Protein AF-A0A352S5U6-F1 (afdb_monomer_lite)

Foldseek 3Di:
DDDDPPDDPVVLVVVLVVVVVLCVVPVSVVVVVVVPDDDRDRPVVVVVVCVVVVVVVVVVCVVVVPDDD

pLDDT: mean 92.11, std 5.67, range [72.75, 97.88]

Secondary structure (DSSP, 8-state):
----TT--HHHHHHHHHHHHHHTT-HHHHHHHHTSS------HHHHHHHHHHHHHHHHHHHHHHT----

Sequence (69 aa):
MLAPAGTPPQIVQKLYEITKGLANDARAKSVLSQQGEVVMIDPANFAKRIEKEDANWAVVIQREGITLD

Structure (mmCIF, N/CA/C/O backbone):
data_AF-A0A352S5U6-F1
#
_entry.id   AF-A0A352S5U6-F1
#
loop_
_atom_site.group_PDB
_atom_site.id
_atom_site.type_symbol
_atom_site.label_atom_id
_atom_site.label_alt_id
_atom_site.label_comp_id
_atom_site.label_asym_id
_atom_site.label_entity_id
_atom_site.label_seq_id
_atom_site.pdbx_PDB_ins_code
_atom_site.Cartn_x
_atom_site.Cartn_y
_atom_site.Cartn_z
_atom_site.occupancy
_atom_site.B_iso_or_equiv
_atom_site.auth_seq_id
_atom_site.auth_comp_id
_atom_site.auth_asym_id
_atom_site.auth_atom_id
_atom_site.pdbx_PDB_model_num
ATOM 1 N N . MET A 1 1 ? -1.074 2.257 -4.492 1.00 86.69 1 MET A N 1
ATOM 2 C CA . MET A 1 1 ? -1.767 1.867 -5.744 1.00 86.69 1 MET A CA 1
ATOM 3 C C . MET A 1 1 ? -2.499 0.562 -5.484 1.00 86.69 1 MET A C 1
ATOM 5 O O . MET A 1 1 ? -1.960 -0.257 -4.751 1.00 86.69 1 MET A O 1
ATOM 9 N N . LEU A 1 2 ? -3.691 0.375 -6.048 1.00 93.88 2 LEU A N 1
ATOM 10 C CA . LEU A 1 2 ? -4.454 -0.872 -5.949 1.00 93.88 2 LEU A CA 1
ATOM 11 C C . LEU A 1 2 ? -4.566 -1.519 -7.334 1.00 93.88 2 LEU A C 1
ATOM 13 O O . LEU A 1 2 ? -4.515 -0.824 -8.348 1.00 93.88 2 LEU A O 1
ATOM 17 N N . ALA A 1 3 ? -4.706 -2.841 -7.365 1.00 94.94 3 ALA A N 1
ATOM 18 C CA . ALA A 1 3 ? -4.963 -3.631 -8.565 1.00 94.94 3 ALA A CA 1
ATOM 19 C C . ALA A 1 3 ? -6.053 -4.673 -8.253 1.00 94.94 3 ALA A C 1
ATOM 21 O O . ALA A 1 3 ? -6.241 -4.997 -7.077 1.00 94.94 3 ALA A O 1
ATOM 22 N N . PRO A 1 4 ? -6.770 -5.209 -9.259 1.00 97.31 4 PRO A N 1
ATOM 23 C CA . PRO A 1 4 ? -7.774 -6.243 -9.031 1.00 97.31 4 PRO A CA 1
ATOM 24 C C . PRO A 1 4 ? -7.208 -7.460 -8.294 1.00 97.31 4 PRO A C 1
ATOM 26 O O . PRO A 1 4 ? -6.058 -7.863 -8.518 1.00 97.31 4 PRO A O 1
ATOM 29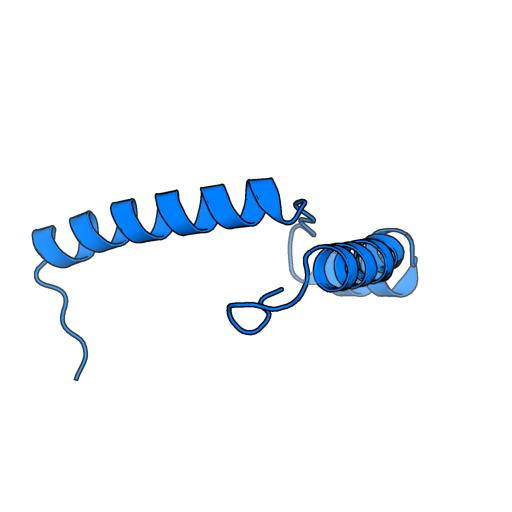 N N . ALA A 1 5 ? -8.034 -8.074 -7.448 1.00 94.81 5 ALA A N 1
ATOM 30 C CA . ALA A 1 5 ? -7.688 -9.327 -6.789 1.00 94.81 5 ALA A CA 1
ATOM 31 C C . ALA A 1 5 ? -7.323 -10.398 -7.832 1.00 94.81 5 ALA A C 1
ATOM 33 O O . ALA A 1 5 ? -7.960 -10.507 -8.879 1.00 94.81 5 ALA A O 1
ATOM 34 N N . GLY A 1 6 ? -6.267 -11.168 -7.561 1.00 94.38 6 GLY A N 1
ATOM 35 C CA . GLY A 1 6 ? -5.752 -12.179 -8.489 1.00 94.38 6 GLY A CA 1
ATOM 36 C C . GLY A 1 6 ? -4.781 -11.654 -9.552 1.00 94.38 6 GLY A C 1
ATOM 37 O O . GLY A 1 6 ? -4.267 -12.451 -10.336 1.00 94.38 6 GLY A O 1
ATOM 38 N N . THR A 1 7 ? -4.468 -10.352 -9.575 1.00 97.00 7 THR A N 1
ATOM 39 C CA . THR A 1 7 ? -3.388 -9.833 -10.430 1.00 97.00 7 THR A CA 1
ATOM 40 C C . THR A 1 7 ? -2.070 -10.557 -10.105 1.00 97.00 7 THR A C 1
ATOM 42 O O . THR A 1 7 ? -1.667 -10.573 -8.939 1.00 97.00 7 THR A O 1
ATOM 45 N N . PRO A 1 8 ? -1.364 -11.131 -11.101 1.00 97.56 8 PRO A N 1
ATOM 46 C CA . PRO A 1 8 ? -0.115 -11.847 -10.864 1.00 97.56 8 PRO A CA 1
ATOM 47 C C . PRO A 1 8 ? 0.928 -11.005 -10.104 1.00 97.56 8 PRO A C 1
ATOM 49 O O . PRO A 1 8 ? 1.167 -9.854 -10.492 1.00 97.56 8 PRO A O 1
ATOM 52 N N . PRO A 1 9 ? 1.626 -11.566 -9.092 1.00 94.69 9 PRO A N 1
ATOM 53 C CA . PRO A 1 9 ? 2.566 -10.812 -8.253 1.00 94.69 9 PRO A CA 1
ATOM 54 C C . PRO A 1 9 ? 3.654 -10.073 -9.040 1.00 94.69 9 PRO A C 1
ATOM 56 O O . PRO A 1 9 ? 4.002 -8.940 -8.722 1.00 94.69 9 PRO A O 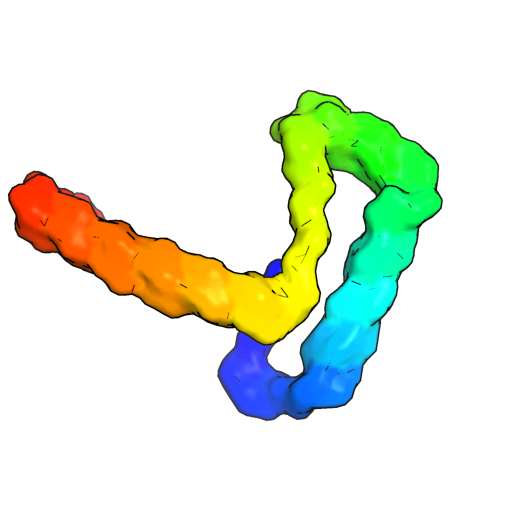1
ATOM 59 N N . GLN A 1 10 ? 4.147 -10.673 -10.124 1.00 96.44 10 GLN A N 1
ATOM 60 C CA . GLN A 1 10 ? 5.151 -10.068 -11.004 1.00 96.44 10 GLN A CA 1
ATOM 61 C C . GLN A 1 10 ? 4.673 -8.784 -11.703 1.00 96.44 10 GLN A C 1
ATOM 63 O O . GLN A 1 10 ? 5.469 -7.874 -11.931 1.00 96.44 10 GLN A O 1
ATOM 68 N N . ILE A 1 11 ? 3.378 -8.680 -12.023 1.00 97.12 11 ILE A N 1
ATOM 69 C CA . ILE A 1 11 ? 2.796 -7.469 -12.615 1.00 97.12 11 ILE A CA 1
ATOM 70 C C . ILE A 1 11 ? 2.709 -6.381 -11.548 1.00 97.12 11 ILE A C 1
ATOM 72 O O . ILE A 1 11 ? 3.123 -5.251 -11.800 1.00 97.12 11 ILE A O 1
ATOM 76 N N . VAL A 1 12 ? 2.246 -6.731 -10.344 1.00 95.94 12 VAL A N 1
ATOM 77 C CA . VAL A 1 12 ? 2.194 -5.805 -9.203 1.00 95.94 12 VAL A CA 1
ATOM 78 C C . VAL A 1 12 ? 3.587 -5.261 -8.890 1.00 95.94 12 VAL A C 1
ATOM 80 O O . VAL A 1 12 ? 3.758 -4.047 -8.776 1.00 95.94 12 VAL A O 1
ATOM 83 N N . GLN A 1 13 ? 4.597 -6.134 -8.841 1.00 94.56 13 GLN A N 1
ATOM 84 C CA . GLN A 1 13 ? 5.977 -5.723 -8.607 1.00 94.56 13 GLN A CA 1
ATOM 85 C C . GLN A 1 13 ? 6.481 -4.785 -9.706 1.00 94.56 13 GLN A C 1
ATOM 87 O O . GLN A 1 13 ? 7.056 -3.744 -9.407 1.00 94.56 13 GLN A O 1
ATOM 92 N N . LYS A 1 14 ? 6.233 -5.107 -10.981 1.00 94.75 14 LYS 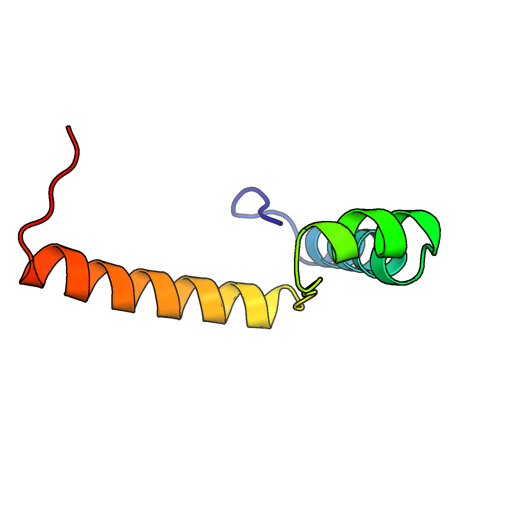A N 1
ATOM 93 C CA . LYS A 1 14 ? 6.664 -4.260 -12.100 1.00 94.75 14 LYS A CA 1
ATOM 94 C C . LYS A 1 14 ? 6.030 -2.868 -12.049 1.00 94.75 14 LYS A C 1
ATOM 96 O O . LYS A 1 14 ? 6.722 -1.882 -12.286 1.00 94.75 14 LYS A O 1
ATOM 101 N N . LEU A 1 15 ? 4.741 -2.777 -11.723 1.00 93.81 15 LEU A N 1
ATOM 102 C CA . LEU A 1 15 ? 4.067 -1.489 -11.546 1.00 93.81 15 LEU A CA 1
ATOM 103 C C . LEU A 1 15 ? 4.668 -0.708 -10.373 1.00 93.81 15 LEU A C 1
ATOM 105 O O . LEU A 1 15 ? 4.934 0.486 -10.512 1.00 93.81 15 LEU A O 1
ATOM 109 N N . TYR A 1 16 ? 4.951 -1.378 -9.252 1.00 93.69 16 TYR A N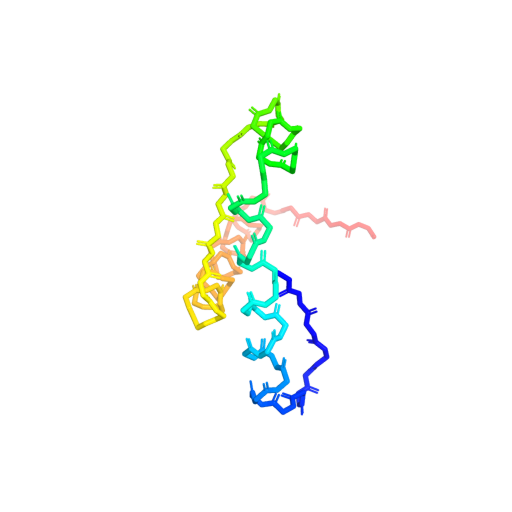 1
ATOM 110 C CA . TYR A 1 16 ? 5.630 -0.750 -8.123 1.00 93.69 16 TYR A CA 1
ATOM 111 C C . TYR A 1 16 ? 6.995 -0.178 -8.523 1.00 93.69 16 TYR A C 1
ATOM 113 O O . TYR A 1 16 ? 7.230 1.001 -8.284 1.00 93.69 16 TYR A O 1
ATOM 121 N N . GLU A 1 17 ? 7.853 -0.941 -9.205 1.00 92.25 17 GLU A N 1
ATOM 122 C CA . GLU A 1 17 ? 9.176 -0.451 -9.625 1.00 92.25 17 GLU A CA 1
ATOM 123 C C . GLU A 1 17 ? 9.086 0.767 -10.559 1.00 92.25 17 GLU A C 1
ATOM 125 O O . GLU A 1 17 ? 9.820 1.741 -10.384 1.00 92.25 17 GLU A O 1
ATOM 130 N N . ILE A 1 18 ? 8.140 0.764 -11.507 1.00 90.62 18 ILE A N 1
ATOM 131 C CA . ILE A 1 18 ? 7.907 1.909 -12.403 1.00 90.62 18 ILE A CA 1
ATOM 132 C C . ILE A 1 18 ? 7.481 3.141 -11.595 1.00 90.62 18 ILE A C 1
ATOM 134 O O . ILE A 1 18 ? 8.036 4.225 -11.775 1.00 90.62 18 ILE A O 1
ATOM 138 N N . THR A 1 19 ? 6.524 2.985 -10.675 1.00 88.12 19 THR A N 1
ATOM 139 C CA . THR A 1 19 ? 6.038 4.106 -9.852 1.00 88.12 19 THR A CA 1
ATOM 140 C C . THR A 1 19 ? 7.082 4.601 -8.854 1.00 88.12 19 THR A C 1
ATOM 142 O O . THR A 1 19 ? 7.186 5.802 -8.630 1.00 88.12 19 THR A O 1
ATOM 145 N N . LYS A 1 20 ? 7.914 3.712 -8.303 1.00 86.62 20 LYS A N 1
ATOM 146 C CA . LYS A 1 20 ? 9.044 4.069 -7.437 1.00 86.62 20 LYS A CA 1
ATOM 147 C C . LYS A 1 20 ? 10.045 4.958 -8.169 1.00 86.62 20 LYS A C 1
ATOM 149 O O . LYS A 1 20 ? 10.580 5.887 -7.569 1.00 86.62 20 LYS A O 1
ATOM 154 N N . GLY A 1 21 ? 10.246 4.729 -9.467 1.00 80.88 21 GLY A N 1
ATOM 155 C CA . GLY A 1 21 ? 11.070 5.586 -10.319 1.00 80.88 21 GLY A CA 1
ATOM 156 C C . GLY A 1 21 ? 10.627 7.054 -10.336 1.00 80.88 21 GLY A C 1
ATOM 157 O O . GLY A 1 21 ? 11.481 7.934 -10.419 1.00 80.88 21 GLY A O 1
ATOM 158 N N . LEU A 1 22 ? 9.329 7.343 -10.158 1.00 78.75 22 LEU A N 1
ATOM 159 C CA . LEU A 1 22 ? 8.811 8.718 -10.107 1.00 78.75 22 LEU A CA 1
ATOM 160 C C . LEU A 1 22 ? 9.293 9.495 -8.878 1.00 78.75 22 LEU A C 1
ATOM 162 O O . LEU A 1 22 ? 9.411 10.714 -8.948 1.00 78.75 22 LEU A O 1
ATOM 166 N N . ALA A 1 23 ? 9.631 8.822 -7.774 1.00 72.75 23 ALA A N 1
ATOM 167 C CA . ALA A 1 23 ? 10.215 9.491 -6.610 1.00 72.75 23 ALA A CA 1
ATOM 168 C C . ALA A 1 23 ? 11.597 10.106 -6.918 1.00 72.75 23 ALA A C 1
ATOM 170 O O . ALA A 1 23 ? 12.031 11.035 -6.233 1.00 72.75 23 ALA A O 1
ATOM 171 N N . ASN A 1 24 ? 12.270 9.605 -7.960 1.00 78.62 24 ASN A N 1
ATOM 172 C CA . ASN A 1 24 ? 13.559 10.105 -8.434 1.00 78.62 24 ASN A CA 1
ATOM 173 C C . ASN A 1 24 ? 13.421 11.123 -9.581 1.00 78.62 24 ASN A C 1
ATOM 175 O O . ASN A 1 24 ? 14.417 11.730 -9.972 1.00 78.62 24 ASN A O 1
ATOM 179 N N . ASP A 1 25 ? 12.215 11.338 -10.115 1.00 87.50 25 ASP A N 1
ATOM 180 C CA . ASP A 1 25 ? 11.955 12.386 -11.100 1.00 87.50 25 ASP A CA 1
ATOM 181 C C . ASP A 1 25 ? 11.869 13.745 -10.388 1.00 87.50 25 ASP A C 1
ATOM 183 O O . ASP A 1 25 ? 11.009 13.982 -9.535 1.00 87.50 25 ASP A O 1
ATOM 187 N N . ALA A 1 26 ? 12.781 14.657 -10.733 1.00 85.25 26 ALA A N 1
ATOM 188 C CA . ALA A 1 26 ? 12.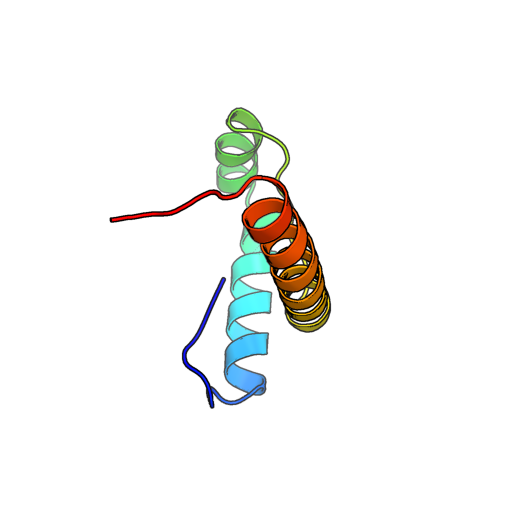905 15.953 -10.070 1.00 85.25 26 ALA A CA 1
ATOM 189 C C . ALA A 1 26 ? 11.641 16.822 -10.197 1.00 85.25 26 ALA A C 1
ATOM 191 O O . ALA A 1 26 ? 11.299 17.556 -9.266 1.00 85.25 26 ALA A O 1
ATOM 192 N N . ARG A 1 27 ? 10.923 16.725 -11.323 1.00 89.00 27 ARG A N 1
ATOM 193 C CA . ARG A 1 27 ? 9.681 17.470 -11.541 1.00 89.00 27 ARG A CA 1
ATOM 194 C C . ARG A 1 27 ? 8.558 16.867 -10.708 1.00 89.00 27 ARG A C 1
ATOM 196 O O . ARG A 1 27 ? 7.876 17.606 -10.003 1.00 89.00 27 ARG A O 1
ATOM 203 N N . ALA A 1 28 ? 8.390 15.545 -10.753 1.00 86.00 28 ALA A N 1
ATOM 204 C CA . ALA A 1 28 ? 7.368 14.855 -9.970 1.00 86.00 28 ALA A CA 1
ATOM 205 C C . ALA A 1 28 ? 7.563 15.104 -8.469 1.00 86.00 28 ALA A C 1
ATOM 207 O O . ALA A 1 28 ? 6.615 15.473 -7.777 1.00 86.00 28 ALA A O 1
ATOM 208 N N . LYS A 1 29 ? 8.806 15.009 -7.982 1.00 84.38 29 LYS A N 1
ATOM 209 C CA . LYS A 1 29 ? 9.142 15.295 -6.586 1.00 84.38 29 LYS A CA 1
ATOM 210 C C . LYS A 1 29 ? 8.782 16.726 -6.191 1.00 84.38 29 LYS A C 1
ATOM 212 O O . LYS A 1 29 ? 8.149 16.906 -5.158 1.00 84.38 29 LYS A O 1
ATOM 217 N N . SER A 1 30 ? 9.136 17.718 -7.013 1.00 88.62 30 SER A N 1
ATOM 218 C CA . SER A 1 30 ? 8.846 19.133 -6.737 1.00 88.62 30 SER A CA 1
ATOM 219 C C . SER A 1 30 ? 7.345 19.432 -6.662 1.00 88.62 30 SER A C 1
ATOM 221 O O . SER A 1 30 ? 6.917 20.183 -5.789 1.00 88.62 30 SER A O 1
ATOM 223 N N . VAL A 1 31 ? 6.541 18.837 -7.548 1.00 90.19 31 VAL A N 1
ATOM 224 C CA . VAL A 1 31 ? 5.083 19.043 -7.572 1.00 90.19 31 VAL A CA 1
ATOM 225 C C . VAL A 1 31 ? 4.395 18.327 -6.409 1.00 90.19 31 VAL A C 1
ATOM 227 O O . VAL A 1 31 ? 3.498 18.886 -5.780 1.00 90.19 31 VAL A O 1
ATOM 230 N N . LEU A 1 32 ? 4.804 17.095 -6.104 1.00 89.06 32 LEU A N 1
ATOM 231 C CA . LEU A 1 32 ? 4.189 16.308 -5.036 1.00 89.06 32 LEU A CA 1
ATOM 232 C C . LEU A 1 32 ? 4.573 16.834 -3.648 1.00 89.06 32 LEU A C 1
ATOM 234 O O . LEU A 1 32 ? 3.717 16.890 -2.770 1.00 89.06 32 LEU A O 1
ATOM 238 N N . SER A 1 33 ? 5.811 17.308 -3.458 1.00 88.94 33 SER A N 1
ATOM 239 C CA . SER A 1 33 ? 6.253 17.856 -2.168 1.00 88.94 33 SER A CA 1
ATOM 240 C C . SER A 1 33 ? 5.535 19.147 -1.769 1.00 88.94 33 SER A C 1
ATOM 242 O O . SER A 1 33 ? 5.532 19.507 -0.598 1.00 88.94 33 SER A O 1
ATOM 244 N N . GLN A 1 34 ? 4.928 19.860 -2.724 1.00 93.19 34 GLN A N 1
ATOM 245 C CA . GLN A 1 34 ? 4.096 21.032 -2.424 1.00 93.19 34 GLN A CA 1
ATOM 246 C C . GLN A 1 34 ? 2.765 20.653 -1.756 1.00 93.19 34 GLN A C 1
ATOM 248 O O . GLN A 1 34 ? 2.137 21.503 -1.135 1.00 93.19 34 GLN A O 1
ATOM 253 N N . GLN A 1 35 ? 2.336 19.393 -1.876 1.00 90.00 35 GLN A N 1
ATOM 254 C CA . GLN A 1 35 ? 1.052 18.898 -1.367 1.00 90.00 35 GLN A CA 1
ATOM 255 C C . GLN A 1 35 ? 1.197 18.110 -0.055 1.00 90.00 35 GLN A C 1
ATOM 257 O O . GLN A 1 35 ? 0.195 17.705 0.529 1.00 90.00 35 GLN A O 1
ATOM 262 N N . GLY A 1 36 ? 2.429 17.892 0.412 1.00 88.94 36 GLY A N 1
ATOM 263 C CA . GLY A 1 36 ? 2.729 17.148 1.630 1.00 88.94 36 GLY A CA 1
ATOM 264 C C . GLY A 1 36 ? 3.918 16.205 1.471 1.00 88.94 36 GLY A C 1
ATOM 265 O O . GLY A 1 36 ? 4.713 16.308 0.534 1.00 88.94 36 GLY A O 1
ATOM 266 N N . GLU A 1 37 ? 4.048 15.278 2.417 1.00 86.50 37 GLU A N 1
ATOM 267 C CA . GLU A 1 37 ? 5.101 14.269 2.387 1.00 86.50 37 GLU A CA 1
ATOM 268 C C . GLU A 1 37 ? 4.815 13.208 1.318 1.00 86.50 37 GLU A C 1
ATOM 270 O O . GLU A 1 37 ? 3.752 12.585 1.288 1.00 86.50 37 GLU A O 1
ATOM 275 N N . VAL A 1 38 ? 5.796 12.975 0.445 1.00 83.69 38 VAL A N 1
ATOM 276 C CA . VAL A 1 38 ? 5.716 11.927 -0.574 1.00 83.69 38 VAL A CA 1
ATOM 277 C C . VAL A 1 38 ? 6.154 10.608 0.041 1.00 83.69 38 VAL A C 1
ATOM 279 O O . VAL A 1 38 ? 7.334 10.406 0.320 1.00 83.69 38 VAL A O 1
ATOM 282 N N . VAL A 1 39 ? 5.204 9.693 0.207 1.00 86.25 39 VAL A N 1
ATOM 283 C CA . VAL A 1 39 ? 5.443 8.385 0.817 1.00 86.25 39 VAL A CA 1
ATOM 284 C C . VAL A 1 39 ? 5.325 7.287 -0.236 1.00 86.25 39 VAL A C 1
ATOM 286 O O . VAL A 1 39 ? 4.297 7.151 -0.896 1.00 86.25 39 VAL A O 1
ATOM 289 N N . MET A 1 40 ? 6.370 6.467 -0.356 1.00 87.31 40 MET A N 1
ATOM 290 C CA . MET A 1 40 ? 6.363 5.241 -1.157 1.00 87.31 40 MET A CA 1
ATOM 291 C C . MET A 1 40 ? 6.609 4.039 -0.253 1.00 87.31 40 MET A C 1
ATOM 293 O O . MET A 1 40 ? 7.609 3.982 0.459 1.00 87.31 40 MET A O 1
ATOM 297 N N . ILE A 1 41 ? 5.687 3.080 -0.291 1.00 90.19 41 ILE A N 1
ATOM 298 C CA . ILE A 1 41 ? 5.713 1.848 0.503 1.00 90.19 41 ILE A CA 1
ATOM 299 C C . ILE A 1 41 ? 5.648 0.683 -0.482 1.00 90.19 41 ILE A C 1
ATOM 301 O O . ILE A 1 41 ? 4.904 0.748 -1.463 1.00 90.19 41 ILE A O 1
ATOM 305 N N . ASP A 1 42 ? 6.424 -0.370 -0.243 1.00 92.44 42 ASP A N 1
ATOM 306 C CA . ASP A 1 42 ? 6.346 -1.581 -1.055 1.00 92.44 42 ASP A CA 1
ATOM 307 C C . ASP A 1 42 ? 4.970 -2.265 -0.927 1.00 92.44 42 ASP A C 1
ATOM 309 O O . ASP A 1 42 ? 4.271 -2.086 0.077 1.00 92.44 42 ASP A O 1
ATOM 313 N N . PRO A 1 43 ? 4.563 -3.075 -1.921 1.00 94.12 43 PRO A N 1
ATOM 314 C CA . PRO A 1 43 ? 3.228 -3.665 -1.943 1.00 94.12 43 PRO A CA 1
ATOM 315 C C . PRO A 1 43 ? 2.875 -4.482 -0.692 1.00 94.12 43 PRO A C 1
ATOM 317 O O . PRO A 1 43 ? 1.737 -4.419 -0.231 1.00 94.12 43 PRO A O 1
ATOM 320 N N . ALA A 1 44 ? 3.835 -5.216 -0.118 1.00 93.94 44 ALA A N 1
ATOM 321 C CA . ALA A 1 44 ? 3.584 -6.073 1.039 1.00 93.94 44 ALA A CA 1
ATOM 322 C C . ALA A 1 44 ? 3.358 -5.253 2.315 1.00 93.94 44 ALA A C 1
ATOM 324 O O . ALA A 1 44 ? 2.430 -5.527 3.078 1.00 93.94 44 ALA A O 1
ATOM 325 N N . ASN A 1 45 ? 4.169 -4.220 2.545 1.00 95.75 45 ASN A N 1
ATOM 326 C CA . ASN A 1 45 ? 3.966 -3.324 3.680 1.00 95.75 45 ASN A CA 1
ATOM 327 C C . ASN A 1 45 ? 2.722 -2.443 3.506 1.00 95.75 45 ASN A C 1
ATOM 329 O O . ASN A 1 45 ? 2.040 -2.156 4.491 1.00 95.75 45 ASN A O 1
ATOM 333 N N . PHE A 1 46 ? 2.373 -2.065 2.273 1.00 95.50 46 PHE A N 1
ATOM 334 C CA . PHE A 1 46 ? 1.133 -1.343 2.006 1.00 95.50 46 PHE A CA 1
ATOM 335 C C . PHE A 1 46 ? -0.105 -2.211 2.283 1.00 95.50 46 PHE A C 1
ATOM 337 O O . PHE A 1 46 ? -1.039 -1.730 2.918 1.00 95.50 46 PHE A O 1
ATOM 344 N N . ALA A 1 47 ? -0.081 -3.500 1.920 1.00 94.44 47 ALA A N 1
ATOM 345 C CA . ALA A 1 47 ? -1.148 -4.445 2.263 1.00 94.44 47 ALA A CA 1
ATOM 346 C C . ALA A 1 47 ? -1.343 -4.570 3.785 1.00 94.44 47 ALA A C 1
ATOM 348 O O . ALA A 1 47 ? -2.449 -4.374 4.280 1.00 94.44 47 ALA A O 1
ATOM 349 N N . LYS A 1 48 ? -0.254 -4.767 4.544 1.00 96.81 48 LYS A N 1
ATOM 350 C CA . LYS A 1 48 ? -0.299 -4.814 6.020 1.00 96.81 48 LYS A CA 1
ATOM 351 C C . LYS A 1 48 ? -0.866 -3.536 6.636 1.00 96.81 48 LYS A C 1
ATOM 353 O O . LYS A 1 48 ? -1.558 -3.583 7.651 1.00 96.81 48 LYS A O 1
ATOM 358 N N . ARG A 1 49 ? -0.538 -2.377 6.057 1.00 95.94 49 ARG A N 1
ATOM 359 C CA . ARG A 1 49 ? -1.075 -1.092 6.510 1.00 95.94 49 ARG A CA 1
ATOM 360 C C . ARG A 1 49 ? -2.586 -1.027 6.301 1.00 95.94 49 ARG A C 1
ATOM 362 O O . ARG A 1 49 ? -3.272 -0.636 7.236 1.00 95.94 49 ARG A O 1
ATOM 369 N N . ILE A 1 50 ? -3.079 -1.441 5.133 1.00 96.25 50 ILE A N 1
ATOM 370 C CA . ILE A 1 50 ? -4.517 -1.489 4.840 1.00 96.25 50 ILE A CA 1
ATOM 371 C C . ILE A 1 50 ? -5.231 -2.418 5.823 1.00 96.25 50 ILE A C 1
ATOM 373 O O . ILE A 1 50 ? -6.191 -1.986 6.443 1.00 96.25 50 ILE A O 1
ATOM 377 N N . GLU A 1 51 ? -4.739 -3.643 6.031 1.00 96.69 51 GLU A N 1
ATOM 378 C CA . GLU A 1 51 ? -5.341 -4.600 6.978 1.00 96.69 51 GLU A CA 1
ATOM 379 C C . GLU A 1 51 ? -5.439 -4.022 8.397 1.00 96.69 51 GLU A C 1
ATOM 381 O O . GLU A 1 51 ? -6.455 -4.157 9.079 1.00 96.69 51 GLU A O 1
ATOM 386 N N . LYS A 1 52 ? -4.384 -3.330 8.841 1.00 97.81 52 LYS A N 1
ATOM 387 C CA . LYS A 1 52 ? -4.362 -2.669 10.147 1.00 97.81 52 LYS A CA 1
ATOM 388 C C . LYS A 1 52 ? -5.335 -1.491 10.215 1.00 97.81 52 LYS A C 1
ATOM 390 O O . LYS A 1 52 ? -6.008 -1.317 11.227 1.00 97.81 52 LYS A O 1
ATOM 395 N N . GLU A 1 53 ? -5.349 -0.638 9.195 1.00 97.62 53 GLU A N 1
ATOM 396 C CA . GLU A 1 53 ? -6.217 0.539 9.154 1.00 97.62 53 GLU A CA 1
ATOM 397 C C . GLU A 1 53 ? -7.690 0.130 9.079 1.00 97.62 53 GLU A C 1
ATOM 399 O O . GLU A 1 53 ? -8.485 0.675 9.837 1.00 97.62 53 GLU A O 1
ATOM 404 N N . ASP A 1 54 ? -8.032 -0.869 8.267 1.00 97.38 54 ASP A N 1
ATOM 405 C CA . ASP A 1 54 ? -9.382 -1.427 8.162 1.00 97.38 54 ASP A CA 1
ATOM 406 C C . ASP A 1 54 ? -9.894 -1.918 9.525 1.00 97.38 54 ASP A C 1
ATOM 408 O O . ASP A 1 54 ? -10.928 -1.457 10.011 1.00 97.38 54 ASP A O 1
ATOM 412 N N . ALA A 1 55 ? -9.104 -2.745 10.219 1.00 97.38 55 ALA A N 1
ATOM 413 C CA . ALA A 1 55 ? -9.455 -3.232 11.552 1.00 97.38 55 ALA A CA 1
ATOM 414 C C . ALA A 1 55 ? -9.622 -2.094 12.576 1.00 97.38 55 ALA A C 1
ATOM 416 O O . ALA A 1 55 ? -10.570 -2.089 13.364 1.00 97.38 55 ALA A O 1
ATOM 417 N N . ASN A 1 56 ? -8.720 -1.108 12.566 1.00 97.81 56 ASN A N 1
ATOM 418 C CA . ASN A 1 56 ? -8.786 0.025 13.490 1.00 97.81 56 ASN A CA 1
ATOM 419 C C . ASN A 1 56 ? -10.021 0.896 13.238 1.00 97.81 56 A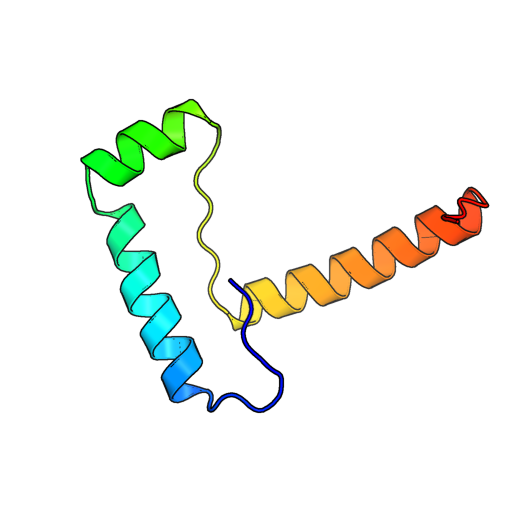SN A C 1
ATOM 421 O O . ASN A 1 56 ? -10.709 1.286 14.183 1.00 97.81 56 ASN A O 1
ATOM 425 N N . TRP A 1 57 ? -10.303 1.208 11.973 1.00 97.69 57 TRP A N 1
ATOM 426 C CA . TRP A 1 57 ? -11.434 2.052 11.612 1.00 97.69 57 TRP A CA 1
ATOM 427 C C . TRP A 1 57 ? -12.766 1.346 11.839 1.00 97.69 57 TRP A C 1
ATOM 429 O O . TRP A 1 57 ? -13.692 1.994 12.320 1.00 97.69 57 TRP A O 1
ATOM 439 N N . ALA A 1 58 ? -12.850 0.029 11.623 1.00 96.19 58 ALA A N 1
ATOM 440 C CA . ALA A 1 58 ? -14.033 -0.754 11.973 1.00 96.19 58 ALA A CA 1
ATOM 441 C C . ALA A 1 58 ? -14.395 -0.611 13.463 1.00 96.19 58 ALA A C 1
ATOM 443 O O . ALA A 1 58 ? -15.556 -0.371 13.799 1.00 96.19 58 ALA A O 1
ATOM 444 N N . VAL A 1 59 ? -13.401 -0.677 14.357 1.00 97.44 59 VAL A N 1
ATOM 445 C CA . VAL A 1 59 ? -13.610 -0.486 15.803 1.00 97.44 59 VAL A CA 1
ATOM 446 C C . VAL A 1 59 ? -14.097 0.928 16.117 1.00 97.44 59 VAL A C 1
ATOM 448 O O . VAL A 1 59 ? -15.027 1.093 16.905 1.00 97.44 59 VAL A O 1
ATOM 451 N N . VAL A 1 60 ? -13.492 1.954 15.510 1.00 97.88 60 VAL A N 1
ATOM 452 C CA . VAL A 1 60 ? -13.900 3.353 15.727 1.00 97.88 60 VAL A CA 1
ATOM 453 C C . VAL A 1 60 ? -15.336 3.580 15.257 1.00 97.88 60 VAL A C 1
ATOM 455 O O . VAL A 1 60 ? -16.135 4.126 16.010 1.00 97.88 60 VAL A O 1
ATOM 458 N N . ILE A 1 61 ? -15.684 3.119 14.055 1.00 97.50 61 ILE A N 1
ATOM 459 C CA . ILE A 1 61 ? -17.027 3.267 13.478 1.00 97.50 61 ILE A CA 1
ATOM 460 C C . ILE A 1 61 ? -18.079 2.621 14.383 1.00 97.50 61 ILE A C 1
ATOM 462 O O . ILE A 1 61 ? -19.083 3.256 14.701 1.00 97.50 61 ILE A O 1
ATOM 466 N N . GLN A 1 62 ? -17.829 1.391 14.846 1.00 96.25 62 GLN A N 1
ATOM 467 C CA . GLN A 1 62 ? -18.746 0.682 15.741 1.00 96.25 62 GLN A CA 1
ATOM 468 C C . GLN A 1 62 ? -18.892 1.382 17.094 1.00 96.25 62 GLN A C 1
ATOM 470 O O . GLN A 1 62 ? -20.007 1.524 17.590 1.00 96.25 62 GLN A O 1
ATOM 475 N N . ARG A 1 63 ? -17.780 1.835 17.687 1.00 97.25 63 ARG A N 1
ATOM 476 C CA . ARG A 1 63 ? -17.782 2.530 18.982 1.00 97.25 63 ARG A CA 1
ATOM 477 C C . ARG A 1 63 ? -18.569 3.838 18.930 1.00 97.25 63 ARG A C 1
ATOM 479 O O . ARG A 1 63 ? -19.284 4.146 19.876 1.00 97.25 63 ARG A O 1
ATOM 486 N N . GLU A 1 64 ? -18.417 4.596 17.849 1.00 97.62 64 GLU A N 1
ATOM 487 C CA . GLU A 1 64 ? -19.033 5.916 17.681 1.00 97.62 64 GLU A CA 1
ATOM 488 C C . GLU A 1 64 ? -20.425 5.858 17.026 1.00 97.62 64 GLU A C 1
ATOM 490 O O . GLU A 1 64 ? -21.074 6.890 16.872 1.00 97.62 64 GLU A O 1
ATOM 495 N N . GLY A 1 65 ? -20.900 4.672 16.626 1.00 95.94 65 GLY A N 1
ATOM 496 C CA . GLY A 1 65 ? -22.202 4.510 15.970 1.00 95.94 65 GLY A CA 1
ATOM 497 C C . GLY A 1 65 ? -22.308 5.238 14.624 1.00 95.94 65 GLY A C 1
ATOM 498 O O . GLY A 1 65 ? -23.394 5.670 14.240 1.00 95.94 65 GLY A O 1
ATOM 499 N N . ILE A 1 66 ? -21.185 5.406 13.919 1.00 96.88 66 ILE A N 1
ATOM 500 C CA . ILE A 1 66 ? -21.135 6.117 12.636 1.00 96.88 66 ILE A CA 1
ATOM 501 C C . ILE A 1 66 ? -21.792 5.246 11.560 1.00 96.88 66 ILE A C 1
ATOM 503 O O . ILE A 1 66 ? -21.481 4.064 11.428 1.00 96.88 66 ILE A O 1
ATOM 507 N N . THR A 1 67 ? -22.682 5.838 10.766 1.00 94.19 67 THR A N 1
ATOM 508 C CA . THR A 1 67 ? -23.336 5.184 9.625 1.00 94.19 67 THR A CA 1
ATOM 509 C C . THR A 1 67 ? -23.201 6.057 8.380 1.00 94.19 67 THR A C 1
ATOM 511 O O . THR A 1 67 ? -23.044 7.274 8.488 1.00 94.19 67 THR A O 1
ATOM 514 N N . LEU A 1 68 ? -23.206 5.420 7.211 1.00 91.06 68 LEU A N 1
ATOM 515 C CA . LEU A 1 68 ? -23.292 6.071 5.904 1.00 91.06 68 LEU A CA 1
ATOM 516 C C . LEU A 1 68 ? -24.601 5.608 5.245 1.00 91.06 68 LEU A C 1
ATOM 518 O O . LEU A 1 68 ? -25.030 4.481 5.509 1.00 91.06 68 LEU A O 1
ATOM 522 N N . ASP A 1 69 ? -25.230 6.474 4.456 1.00 78.50 69 ASP A N 1
ATOM 523 C CA . ASP A 1 69 ? -26.483 6.222 3.734 1.00 78.50 69 ASP A CA 1
ATOM 524 C C . ASP A 1 69 ? -26.301 5.467 2.404 1.00 78.50 69 ASP A C 1
ATOM 526 O O . ASP A 1 69 ? -25.201 5.523 1.803 1.00 78.50 69 ASP A O 1
#

Radius of gyration: 16.21 Å; chains: 1; bounding box: 40×33×32 Å